Protein AF-A0A316IEY6-F1 (afdb_monomer)

Radius of gyration: 38.29 Å; Cα contacts (8 Å, |Δi|>4): 29; chains: 1; bounding box: 67×28×134 Å

Sequence (146 aa):
MTTREHIASIPLTADDPTAEASIGGLVRDATAHMSTLVRAEVELAKGEIAAEIKKGVKGSVFFIVALTVLCFSLFFLFMALGFGFSALFGWGYWAGFLLVFAVMLATAVLFALLGYRKVRRLRPPEKSIAAAKDTVAALTHRGGDN

Foldseek 3Di:
DDDDDDPPPDPCPPPPCVVPQDPVNVVVVVVVVVVVVVVVVVVVVVVVVVVVVVVVVVVCVVVVVVVVCVVVVVVVVLVCQLVVQCVVVVHDSVVSSVVSVVVVVVVVVVVVVVVVVVVVPDDPPPVVVVVVVVVVVVVVVVVVPD

Secondary structure (DSSP, 8-state):
----------------TTS---HHHHHHHHHHHHHHHHHHHHHHHHHHHHHHHHHHHHHHHHHHHHHHHHHHHHHHHHHHHHHHHHHHHT--HHHHHHHHHHHHHHHHHHHHHHHHHHHHH----HHHHHHHHHHHHHHHHHHS--

InterPro domains:
  IPR009937 Putative Actinobacterial Holin-X, holin superfamily III [PF07332] (24-139)

Solvent-accessible surface area (backbone atoms only — not comparable to full-atom values): 8401 Å² total; per-residue (Å²): 137,89,82,82,84,81,77,79,77,73,82,73,70,74,79,57,84,75,75,50,71,46,73,70,51,50,52,51,51,52,51,52,50,52,54,50,50,54,50,50,52,51,52,48,52,52,50,50,52,51,51,50,51,54,50,50,55,62,59,42,50,60,52,54,52,50,52,50,53,48,59,61,44,48,58,55,50,53,51,51,48,11,53,46,44,8,65,73,71,72,43,59,61,70,57,15,41,49,52,52,50,52,53,49,50,55,49,50,51,51,52,51,51,53,50,50,55,53,56,71,66,59,70,76,64,59,68,63,53,48,54,52,49,52,52,50,50,56,55,54,58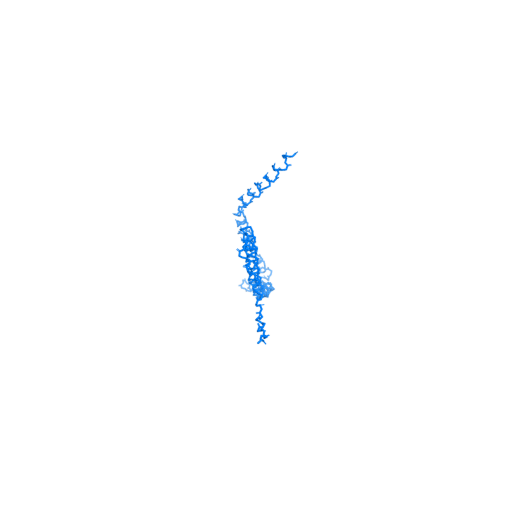,67,69,73,77,122

Organism: NCBI:txid531938

Mean predicted aligned error: 14.21 Å

Structure (mmCIF, N/CA/C/O backbone):
data_AF-A0A316IEY6-F1
#
_entry.id   AF-A0A316IEY6-F1
#
loop_
_atom_site.group_PDB
_atom_site.id
_atom_site.type_symbol
_atom_site.label_atom_id
_atom_site.label_alt_id
_atom_site.label_comp_id
_atom_site.label_asym_id
_atom_site.label_entity_id
_atom_site.label_seq_id
_atom_site.pdbx_PDB_ins_code
_atom_site.Cartn_x
_atom_site.Cartn_y
_atom_site.Cartn_z
_atom_site.occupancy
_atom_site.B_iso_or_equiv
_atom_site.auth_seq_id
_atom_site.auth_comp_id
_atom_site.auth_asym_id
_atom_site.auth_atom_id
_atom_site.pdbx_PDB_model_num
ATOM 1 N N . MET A 1 1 ? -21.234 -13.870 103.539 1.00 45.50 1 MET A N 1
ATOM 2 C CA . MET A 1 1 ? -21.719 -12.573 103.018 1.00 45.50 1 MET A CA 1
ATOM 3 C C . MET A 1 1 ? -20.746 -12.150 101.913 1.00 45.50 1 MET A C 1
ATOM 5 O O . MET A 1 1 ? -19.676 -11.660 102.219 1.00 45.50 1 MET A O 1
ATOM 9 N N . THR A 1 2 ? -20.835 -12.795 100.745 1.00 57.12 2 THR A N 1
ATOM 10 C CA . THR A 1 2 ? -21.349 -12.247 99.465 1.00 57.12 2 THR A CA 1
ATOM 11 C C . THR A 1 2 ? -20.516 -11.106 98.875 1.00 57.12 2 THR A C 1
ATOM 13 O O . THR A 1 2 ? -20.791 -9.950 99.172 1.00 57.12 2 THR A O 1
ATOM 16 N N . THR A 1 3 ? -19.633 -11.431 97.926 1.00 53.66 3 THR A N 1
ATOM 17 C CA . THR A 1 3 ? -19.313 -10.528 96.809 1.00 53.66 3 THR A CA 1
ATOM 18 C C . THR A 1 3 ? -19.426 -11.332 95.518 1.00 53.66 3 THR A C 1
ATOM 20 O O . THR A 1 3 ? -18.853 -12.410 95.398 1.00 53.66 3 THR A O 1
ATOM 23 N N . ARG A 1 4 ? -20.286 -10.843 94.623 1.00 58.09 4 ARG A N 1
ATOM 24 C CA . ARG A 1 4 ? -20.720 -11.473 93.374 1.00 58.09 4 ARG A CA 1
ATOM 25 C C . ARG A 1 4 ? -19.630 -11.380 92.303 1.00 58.09 4 ARG A C 1
ATOM 27 O O . ARG A 1 4 ? -19.069 -10.309 92.101 1.00 58.09 4 ARG A O 1
ATOM 34 N N . GLU A 1 5 ? -19.421 -12.477 91.584 1.00 59.75 5 GLU A N 1
ATOM 35 C CA . GLU A 1 5 ? -18.748 -12.523 90.282 1.00 59.75 5 GLU A CA 1
ATOM 36 C C . GLU A 1 5 ? -19.531 -11.662 89.273 1.00 59.75 5 GLU A C 1
ATOM 38 O O . GLU A 1 5 ? -20.724 -11.879 89.043 1.00 59.75 5 GLU A O 1
ATOM 43 N N . HIS A 1 6 ? -18.876 -10.657 88.695 1.00 59.22 6 HIS A N 1
ATOM 44 C CA . HIS A 1 6 ? -19.422 -9.819 87.630 1.00 59.22 6 HIS A CA 1
ATOM 45 C C . HIS A 1 6 ? -19.131 -10.497 86.287 1.00 59.22 6 HIS A C 1
ATOM 47 O O . HIS A 1 6 ? -18.072 -10.295 85.692 1.00 59.22 6 HIS A O 1
ATOM 53 N N . ILE A 1 7 ? -20.058 -11.338 85.824 1.00 58.44 7 ILE A N 1
ATOM 54 C CA . ILE A 1 7 ? -19.958 -11.982 84.512 1.00 58.44 7 ILE A CA 1
ATOM 55 C C . ILE A 1 7 ? -20.118 -10.890 83.454 1.00 58.44 7 ILE A C 1
ATOM 57 O O . ILE A 1 7 ? -21.171 -10.262 83.351 1.00 58.44 7 ILE A O 1
ATOM 61 N N . ALA A 1 8 ? -19.047 -10.645 82.700 1.00 60.25 8 ALA A N 1
ATOM 62 C CA . ALA A 1 8 ? -19.046 -9.757 81.552 1.00 60.25 8 ALA A CA 1
ATOM 63 C C . ALA A 1 8 ? -20.168 -10.177 80.592 1.00 60.25 8 ALA A C 1
ATOM 65 O O . ALA A 1 8 ? -20.118 -11.250 79.989 1.00 60.25 8 ALA A O 1
ATOM 66 N N . SER A 1 9 ? -21.197 -9.340 80.474 1.00 62.91 9 SER A N 1
ATOM 67 C CA . SER A 1 9 ? -22.230 -9.496 79.462 1.00 62.91 9 SER A CA 1
ATOM 68 C C . SER A 1 9 ? -21.570 -9.321 78.100 1.00 62.91 9 SER A C 1
ATOM 70 O O . SER A 1 9 ? -21.258 -8.201 77.694 1.00 62.91 9 SER A O 1
ATOM 72 N N . ILE A 1 10 ? -21.334 -10.440 77.418 1.00 66.06 10 ILE A N 1
ATOM 73 C CA . ILE A 1 10 ? -21.109 -10.471 75.975 1.00 66.06 10 ILE A CA 1
ATOM 74 C C . ILE A 1 10 ? -22.213 -9.606 75.356 1.00 66.06 10 ILE A C 1
ATOM 76 O O . ILE A 1 10 ? -23.390 -9.893 75.603 1.00 66.06 10 ILE A O 1
ATOM 80 N N . PRO A 1 11 ? -21.886 -8.541 74.601 1.00 59.31 11 PRO A N 1
ATOM 81 C CA . PRO A 1 11 ? -22.890 -7.853 73.822 1.00 59.31 11 PRO A CA 1
ATOM 82 C C . PRO A 1 11 ? -23.330 -8.836 72.741 1.00 59.31 11 PRO A C 1
ATOM 84 O O . PRO A 1 11 ? -22.700 -8.971 71.696 1.00 59.31 11 PRO A O 1
ATOM 87 N N . LEU A 1 12 ? -24.409 -9.564 73.011 1.00 56.75 12 LEU A N 1
ATOM 88 C CA . LEU A 1 12 ? -25.253 -10.097 71.961 1.00 56.75 12 LEU A CA 1
ATOM 89 C C . LEU A 1 12 ? -25.922 -8.870 71.346 1.00 56.75 12 LEU A C 1
ATOM 91 O O . LEU A 1 12 ? -27.043 -8.512 71.702 1.00 56.75 12 LEU A O 1
ATOM 95 N N . THR A 1 13 ? -25.196 -8.178 70.464 1.00 63.00 13 THR A N 1
ATOM 96 C CA . THR A 1 13 ? -25.856 -7.474 69.371 1.00 63.00 13 THR A CA 1
ATOM 97 C C . THR A 1 13 ? -26.753 -8.533 68.764 1.00 63.00 13 THR A C 1
ATOM 99 O O . THR A 1 13 ? -26.250 -9.521 68.230 1.00 63.00 13 THR A O 1
ATOM 102 N N . ALA A 1 14 ? -28.059 -8.406 68.992 1.00 57.28 14 ALA A N 1
ATOM 103 C CA . ALA A 1 14 ? -29.032 -9.190 68.274 1.00 57.28 14 ALA A CA 1
ATOM 104 C C . ALA A 1 14 ? -28.695 -8.975 66.801 1.00 57.28 14 ALA A C 1
ATOM 106 O O . ALA A 1 14 ? -28.817 -7.862 66.290 1.00 57.28 14 ALA A O 1
ATOM 107 N N . ASP A 1 15 ? -28.148 -10.014 66.181 1.00 59.38 15 ASP A N 1
ATOM 108 C CA . ASP A 1 15 ? -28.119 -10.146 64.742 1.00 59.38 15 ASP A CA 1
ATOM 109 C C . ASP A 1 15 ? -29.597 -10.209 64.381 1.00 59.38 15 ASP A C 1
ATOM 111 O O . ASP A 1 15 ? -30.240 -11.235 64.582 1.00 59.38 15 ASP A O 1
ATOM 115 N N . ASP A 1 16 ? -30.177 -9.041 64.107 1.00 56.28 16 ASP A N 1
ATOM 116 C CA . ASP A 1 16 ? -31.586 -8.883 63.802 1.00 56.28 16 ASP A CA 1
ATOM 117 C C . ASP A 1 16 ? -31.825 -9.653 62.503 1.00 56.28 16 ASP A C 1
ATOM 119 O O . ASP A 1 16 ? -31.447 -9.170 61.430 1.00 56.28 16 ASP A O 1
ATOM 123 N N . PRO A 1 17 ? -32.455 -10.839 62.557 1.00 55.16 17 PRO A N 1
ATOM 124 C CA . PRO A 1 17 ? -32.713 -11.626 61.370 1.00 55.16 17 PRO A CA 1
ATOM 125 C C . PRO A 1 17 ? -33.935 -11.062 60.636 1.00 55.16 17 PRO A C 1
ATOM 127 O O . PRO A 1 17 ? -34.589 -11.802 59.927 1.00 55.16 17 PRO A O 1
ATOM 130 N N . THR A 1 18 ? -34.316 -9.798 60.872 1.00 52.28 18 THR A N 1
ATOM 131 C CA . THR A 1 18 ? -35.323 -9.023 60.130 1.00 52.28 18 THR A CA 1
ATOM 132 C C . THR A 1 18 ? -34.787 -7.695 59.594 1.00 52.28 18 THR A C 1
ATOM 134 O O . THR A 1 18 ? -35.453 -7.054 58.782 1.00 52.28 18 THR A O 1
ATOM 137 N N . ALA A 1 19 ? -33.506 -7.392 59.848 1.00 53.91 19 ALA A N 1
ATOM 138 C CA . ALA A 1 19 ? -32.673 -6.689 58.872 1.00 53.91 19 ALA A CA 1
ATOM 139 C C . ALA A 1 19 ? -32.307 -7.613 57.684 1.00 53.91 19 ALA A C 1
ATOM 141 O O . ALA A 1 19 ? -31.322 -7.373 56.983 1.00 53.91 19 ALA A O 1
ATOM 142 N N . GLU A 1 20 ? -33.105 -8.672 57.457 1.00 52.06 20 GLU A N 1
ATOM 143 C CA . GLU A 1 20 ? -33.137 -9.451 56.229 1.00 52.06 20 GLU A CA 1
ATOM 144 C C . GLU A 1 20 ? -33.146 -8.490 55.060 1.00 52.06 20 GLU A C 1
ATOM 146 O O . GLU A 1 20 ? -33.989 -7.592 54.959 1.00 52.06 20 GLU A O 1
ATOM 151 N N . ALA A 1 21 ? -32.190 -8.691 54.165 1.00 59.66 21 ALA A N 1
ATOM 152 C CA . ALA A 1 21 ? -32.177 -8.043 52.881 1.00 59.66 21 ALA A CA 1
ATOM 153 C C . ALA A 1 21 ? -33.586 -8.137 52.277 1.00 59.66 21 ALA A C 1
ATOM 155 O O . ALA A 1 21 ? -34.049 -9.215 51.903 1.00 59.66 21 ALA A O 1
ATOM 156 N N . SER A 1 22 ? -34.295 -7.003 52.227 1.00 75.44 22 SER A N 1
ATOM 157 C CA . SER A 1 22 ? -35.614 -6.974 51.605 1.00 75.44 22 SER A CA 1
ATOM 158 C C . SER A 1 22 ? -35.463 -7.520 50.186 1.00 75.44 22 SER A C 1
ATOM 160 O O . SER A 1 22 ? -34.416 -7.336 49.559 1.00 75.44 22 SER A O 1
ATOM 162 N N . ILE A 1 23 ? -36.486 -8.177 49.640 1.00 76.75 23 ILE A N 1
ATOM 163 C CA . ILE A 1 23 ? -36.412 -8.703 48.266 1.00 76.75 23 ILE A CA 1
ATOM 164 C C . ILE A 1 23 ? -35.998 -7.595 47.274 1.00 76.75 23 ILE A C 1
ATOM 166 O O . ILE A 1 23 ? -35.258 -7.850 46.327 1.00 76.75 23 ILE A O 1
ATOM 170 N N . GLY A 1 24 ? -36.370 -6.337 47.546 1.00 77.19 24 GLY A N 1
ATOM 171 C CA . GLY A 1 24 ? -35.891 -5.173 46.797 1.00 77.19 24 GLY A CA 1
ATOM 172 C C . GLY A 1 24 ? -34.394 -4.871 46.971 1.00 77.19 24 GLY A C 1
ATOM 173 O O . GLY A 1 24 ? -33.738 -4.499 46.001 1.00 77.19 24 GLY A O 1
ATOM 174 N N . GLY A 1 25 ? -33.834 -5.060 48.168 1.00 81.88 25 GLY A N 1
ATOM 175 C CA . GLY A 1 25 ? -32.395 -4.967 48.438 1.00 81.88 25 GLY A CA 1
ATOM 176 C C . GLY A 1 25 ? -31.585 -6.065 47.742 1.00 81.88 25 GLY A C 1
ATOM 177 O O . GLY A 1 25 ? -30.600 -5.758 47.076 1.00 81.88 25 GLY A O 1
ATOM 178 N N . LEU A 1 26 ? -32.054 -7.318 47.789 1.00 82.62 26 LEU A N 1
ATOM 179 C CA . LEU A 1 26 ? -31.414 -8.456 47.108 1.00 82.62 26 LEU A CA 1
ATOM 180 C C . LEU A 1 26 ? -31.397 -8.285 45.585 1.00 82.62 26 LEU A C 1
ATOM 182 O O . LEU A 1 26 ? -30.375 -8.521 44.944 1.00 82.62 26 LEU A O 1
ATOM 186 N N . VAL A 1 27 ? -32.511 -7.838 44.995 1.00 84.56 27 VAL A N 1
ATOM 187 C CA . VAL A 1 27 ? -32.588 -7.558 43.551 1.00 84.56 27 VAL A CA 1
ATOM 188 C C . VAL A 1 27 ? -31.676 -6.391 43.171 1.00 84.56 27 VAL A C 1
ATOM 190 O O . VAL A 1 27 ? -31.012 -6.451 42.132 1.00 84.56 27 VAL A O 1
ATOM 193 N N . ARG A 1 28 ? -31.597 -5.345 44.006 1.00 83.94 28 ARG A N 1
ATOM 194 C CA . ARG A 1 28 ? -30.695 -4.207 43.777 1.00 83.94 28 ARG A CA 1
ATOM 195 C C . ARG A 1 28 ? -29.232 -4.643 43.776 1.00 83.94 28 ARG A C 1
ATOM 197 O O . ARG A 1 28 ? -28.509 -4.291 42.845 1.00 83.94 28 ARG A O 1
ATOM 204 N N . ASP A 1 29 ? -28.821 -5.431 44.761 1.00 85.50 29 ASP A N 1
ATOM 205 C CA . ASP A 1 29 ? -27.440 -5.902 44.882 1.00 85.50 29 ASP A CA 1
ATOM 206 C C . ASP A 1 29 ? -27.093 -6.913 43.781 1.00 85.50 29 ASP A C 1
ATOM 208 O O . ASP A 1 29 ? -26.062 -6.774 43.124 1.00 85.50 29 ASP A O 1
ATOM 212 N N . ALA A 1 30 ? -27.989 -7.854 43.462 1.00 85.94 30 ALA A N 1
ATOM 213 C CA . ALA A 1 30 ? -27.807 -8.774 42.336 1.00 85.94 30 ALA A CA 1
ATOM 214 C C . ALA A 1 30 ? -27.661 -8.030 40.995 1.00 85.94 30 ALA A C 1
ATOM 216 O O . ALA A 1 30 ? -26.794 -8.364 40.183 1.00 85.94 30 ALA A O 1
ATOM 217 N N . THR A 1 31 ? -28.453 -6.974 40.775 1.00 86.81 31 THR A N 1
ATOM 218 C CA . THR A 1 31 ? -28.353 -6.126 39.573 1.00 86.81 31 THR A CA 1
ATOM 219 C C . THR A 1 31 ? -27.044 -5.331 39.554 1.00 86.81 31 THR A C 1
ATOM 221 O O . THR A 1 31 ? -26.413 -5.199 38.502 1.00 86.81 31 THR A O 1
ATOM 224 N N . ALA A 1 32 ? -26.586 -4.839 40.708 1.00 87.81 32 ALA A N 1
ATOM 225 C CA . ALA A 1 32 ? -25.303 -4.150 40.832 1.00 87.81 32 ALA A CA 1
ATOM 226 C C . ALA A 1 32 ? -24.109 -5.085 40.545 1.00 87.81 32 ALA A C 1
ATOM 228 O O . ALA A 1 32 ? -23.179 -4.703 39.827 1.00 87.81 32 ALA A O 1
ATOM 229 N N . HIS A 1 33 ? -24.153 -6.332 41.022 1.00 88.56 33 HIS A N 1
ATOM 230 C CA . HIS A 1 33 ? -23.139 -7.346 40.719 1.00 88.56 33 HIS A CA 1
ATOM 231 C C . HIS A 1 33 ? -23.142 -7.748 39.243 1.00 88.56 33 HIS A C 1
ATOM 233 O O . HIS A 1 33 ? -22.075 -7.812 38.633 1.00 88.56 33 HIS A O 1
ATOM 239 N N . MET A 1 34 ? -24.322 -7.929 38.639 1.00 89.56 34 MET A N 1
ATOM 240 C CA . MET A 1 34 ? -24.444 -8.191 37.201 1.00 89.56 34 MET A CA 1
ATOM 241 C C . MET A 1 34 ? -23.830 -7.049 36.376 1.00 89.56 34 MET A C 1
ATOM 243 O O . MET A 1 34 ? -23.047 -7.298 35.463 1.00 89.56 34 MET A O 1
ATOM 247 N N . SER A 1 35 ? -24.119 -5.792 36.732 1.00 91.25 35 SER A N 1
ATOM 248 C CA . SER A 1 35 ? -23.533 -4.614 36.076 1.00 91.25 35 SER A CA 1
ATOM 249 C C . SER A 1 35 ? -22.002 -4.596 36.184 1.00 91.25 35 SER A C 1
ATOM 251 O O . SER A 1 35 ? -21.304 -4.287 35.216 1.00 91.25 35 SER A O 1
ATOM 253 N N . THR A 1 36 ? -21.470 -5.002 37.339 1.00 92.00 36 THR A N 1
ATOM 254 C CA . THR A 1 36 ? -20.024 -5.085 37.588 1.00 92.00 36 THR A CA 1
ATOM 255 C C . THR A 1 36 ? -19.363 -6.178 36.744 1.00 92.00 36 THR A C 1
ATOM 257 O O . THR A 1 36 ? -18.325 -5.926 36.136 1.00 92.00 36 THR A O 1
ATOM 260 N N . LEU A 1 37 ? -19.979 -7.360 36.638 1.00 93.06 37 LEU A N 1
ATOM 261 C CA . LEU A 1 37 ? -19.492 -8.453 35.788 1.00 93.06 37 LEU A CA 1
ATOM 262 C C . LEU A 1 37 ? -19.490 -8.069 34.309 1.00 93.06 37 LEU A C 1
ATOM 264 O O . LEU A 1 37 ? -18.470 -8.226 33.645 1.00 93.06 37 LEU A O 1
ATOM 268 N N . VAL A 1 38 ? -20.589 -7.493 33.813 1.00 94.50 38 VAL A N 1
ATOM 269 C CA . VAL A 1 38 ? -20.680 -7.032 32.418 1.00 94.50 38 VAL A CA 1
ATOM 270 C C . VAL A 1 38 ? -19.610 -5.981 32.130 1.00 94.50 38 VAL A C 1
ATOM 272 O O . VAL A 1 38 ? -18.960 -6.021 31.086 1.00 94.50 38 VAL A O 1
ATOM 275 N N . ARG A 1 39 ? -19.384 -5.041 33.056 1.00 95.12 39 ARG A N 1
ATOM 276 C CA . ARG A 1 39 ? -18.328 -4.035 32.904 1.00 95.12 39 ARG A CA 1
ATOM 277 C C . ARG A 1 39 ? -16.940 -4.675 32.862 1.00 95.12 39 ARG A C 1
ATOM 279 O O . ARG A 1 39 ? -16.150 -4.295 32.001 1.00 95.12 39 ARG A O 1
ATOM 286 N N . ALA A 1 40 ? -16.677 -5.649 33.731 1.00 93.50 40 ALA A N 1
ATOM 287 C CA . ALA A 1 40 ? -15.414 -6.379 33.774 1.00 93.50 40 ALA A CA 1
ATOM 288 C C . ALA A 1 40 ? -15.170 -7.191 32.491 1.00 93.50 40 ALA A C 1
ATOM 290 O O . ALA A 1 40 ? -14.070 -7.157 31.947 1.00 93.50 40 ALA A O 1
ATOM 291 N N . GLU A 1 41 ? -16.193 -7.859 31.959 1.00 93.75 41 GLU A N 1
ATOM 292 C CA . GLU A 1 41 ? -16.098 -8.630 30.715 1.00 93.75 41 GLU A CA 1
ATOM 293 C C . GLU A 1 41 ? -15.867 -7.717 29.502 1.00 93.75 41 GLU A C 1
ATOM 295 O O . GLU A 1 41 ? -15.032 -8.007 28.646 1.00 93.75 41 GLU A O 1
ATOM 300 N N . VAL A 1 42 ? -16.512 -6.544 29.472 1.00 94.75 42 VAL A N 1
ATOM 301 C CA . VAL A 1 42 ? -16.248 -5.508 28.462 1.00 94.75 42 VAL A CA 1
ATOM 302 C C . VAL A 1 42 ? -14.829 -4.948 28.581 1.00 94.75 42 VAL A C 1
ATOM 304 O O . VAL A 1 42 ? -14.184 -4.708 27.561 1.00 94.75 42 VAL A O 1
ATOM 307 N N . GLU A 1 43 ? -14.333 -4.697 29.792 1.00 96.06 43 GLU A N 1
ATOM 308 C CA . GLU A 1 43 ? -12.965 -4.211 30.009 1.00 96.06 43 GLU A CA 1
ATOM 309 C C . GLU A 1 43 ? -11.920 -5.251 29.600 1.00 96.06 43 GLU A C 1
ATOM 311 O O . GLU A 1 43 ? -10.945 -4.901 28.930 1.00 96.06 43 GLU A O 1
ATOM 316 N N . LEU A 1 44 ? -12.169 -6.525 29.904 1.00 94.31 44 LEU A N 1
ATOM 317 C CA . LEU A 1 44 ? -11.331 -7.638 29.474 1.00 94.31 44 LEU A CA 1
ATOM 318 C C . LEU A 1 44 ? -11.313 -7.758 27.945 1.00 94.31 44 LEU A C 1
ATOM 320 O O . LEU A 1 44 ? -10.238 -7.720 27.347 1.00 94.31 44 LEU A O 1
ATOM 324 N N . ALA A 1 45 ? -12.488 -7.813 27.307 1.00 94.12 45 ALA A N 1
ATOM 325 C CA . ALA A 1 45 ? -12.613 -7.922 25.854 1.00 94.12 45 ALA A CA 1
ATOM 326 C C . ALA A 1 45 ? -11.963 -6.729 25.139 1.00 94.12 45 ALA A C 1
ATOM 328 O O . ALA A 1 45 ? -11.268 -6.893 24.136 1.00 94.12 45 ALA A O 1
ATOM 329 N N . LYS A 1 46 ? -12.117 -5.512 25.679 1.00 95.06 46 LYS A N 1
ATOM 330 C CA . LYS A 1 46 ? -11.404 -4.327 25.177 1.00 95.06 46 LYS A CA 1
ATOM 331 C C . LYS A 1 46 ? -9.891 -4.480 25.301 1.00 95.06 46 LYS A C 1
ATOM 333 O O . LYS A 1 46 ? -9.181 -4.103 24.371 1.00 95.06 46 LYS A O 1
ATOM 338 N N . GLY A 1 47 ? -9.398 -5.007 26.420 1.00 95.31 47 GLY A N 1
ATOM 339 C CA . GLY A 1 47 ? -7.975 -5.264 26.638 1.00 95.31 47 GLY A CA 1
ATOM 340 C C . GLY A 1 47 ? -7.407 -6.297 25.664 1.00 95.31 47 GLY A C 1
ATOM 341 O O . GLY A 1 47 ? -6.343 -6.070 25.087 1.00 95.31 47 GLY A O 1
ATOM 342 N N . GLU A 1 48 ? -8.135 -7.387 25.432 1.00 94.31 48 GLU A N 1
ATOM 343 C CA . GLU A 1 48 ? -7.754 -8.445 24.494 1.00 94.31 48 GLU A CA 1
ATOM 344 C C . GLU A 1 48 ? -7.718 -7.928 23.054 1.00 94.31 48 GLU A C 1
ATOM 346 O O . GLU A 1 48 ? -6.672 -7.999 22.407 1.00 94.31 48 GLU A O 1
ATOM 351 N N . ILE A 1 49 ? -8.792 -7.275 22.597 1.00 96.06 49 ILE A N 1
ATOM 352 C CA . ILE A 1 49 ? -8.849 -6.655 21.266 1.00 96.06 49 ILE A CA 1
ATOM 353 C C . ILE A 1 49 ? -7.732 -5.613 21.109 1.00 96.06 49 ILE A C 1
ATOM 355 O O . ILE A 1 49 ? -7.044 -5.581 20.089 1.00 96.06 49 ILE A O 1
ATOM 359 N N . ALA A 1 50 ? -7.491 -4.768 22.117 1.00 94.69 50 ALA A N 1
ATOM 360 C CA . ALA A 1 50 ? -6.409 -3.785 22.068 1.00 94.69 50 ALA A CA 1
ATOM 361 C C . ALA A 1 50 ? -5.023 -4.451 21.993 1.00 94.69 50 ALA A C 1
ATOM 363 O O . ALA A 1 50 ? -4.141 -3.973 21.270 1.00 94.69 50 ALA A O 1
ATOM 364 N N . ALA A 1 51 ? -4.818 -5.559 22.708 1.00 92.88 51 ALA A N 1
ATOM 365 C CA . ALA A 1 51 ? -3.583 -6.331 22.653 1.00 92.88 51 ALA A CA 1
ATOM 366 C C . ALA A 1 51 ? -3.386 -6.988 21.279 1.00 92.88 51 ALA A C 1
ATOM 368 O O . ALA A 1 51 ? -2.274 -6.951 20.745 1.00 92.88 51 ALA A O 1
ATOM 369 N N . GLU A 1 52 ? -4.444 -7.537 20.682 1.00 93.69 52 GLU A N 1
ATOM 370 C CA . GLU A 1 52 ? -4.429 -8.091 19.325 1.00 93.69 52 GLU A CA 1
ATOM 371 C C . GLU A 1 52 ? -4.126 -7.025 18.275 1.00 93.69 52 GLU A C 1
ATOM 3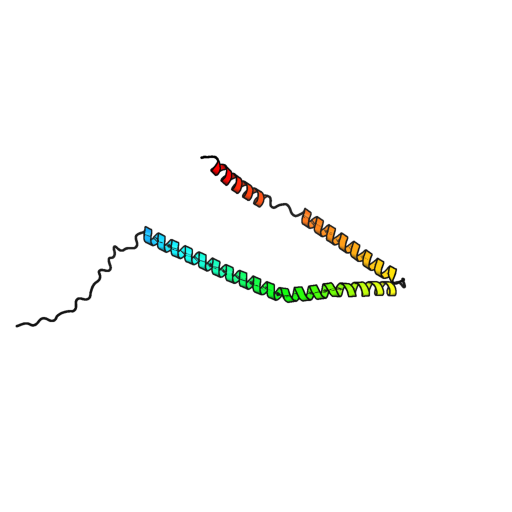73 O O . GLU A 1 52 ? -3.210 -7.206 17.469 1.00 93.69 52 GLU A O 1
ATOM 378 N N . ILE A 1 53 ? -4.798 -5.871 18.334 1.00 95.38 53 ILE A N 1
ATOM 379 C CA . ILE A 1 53 ? -4.526 -4.732 17.448 1.00 95.38 53 ILE A CA 1
ATOM 380 C C . ILE A 1 53 ? -3.062 -4.310 17.577 1.00 95.38 53 ILE A C 1
ATOM 382 O O . ILE A 1 53 ? -2.373 -4.144 16.572 1.00 95.38 53 ILE A O 1
ATOM 386 N N . LYS A 1 54 ? -2.536 -4.189 18.802 1.00 94.06 54 LYS A N 1
ATOM 387 C CA . LYS A 1 54 ? -1.136 -3.802 19.031 1.00 94.06 54 LYS A CA 1
ATOM 388 C C . LYS A 1 54 ? -0.151 -4.819 18.451 1.00 94.06 54 LYS A C 1
ATOM 390 O O . LYS A 1 54 ? 0.880 -4.416 17.909 1.00 94.06 54 LYS A O 1
ATOM 395 N N . LYS A 1 55 ? -0.447 -6.120 18.547 1.00 93.25 55 LYS A N 1
ATOM 396 C CA . LYS A 1 55 ? 0.346 -7.180 17.900 1.00 93.25 55 LYS A CA 1
ATOM 397 C C . LYS A 1 55 ? 0.271 -7.062 16.376 1.00 93.25 55 LYS A C 1
ATOM 399 O O . LYS A 1 55 ? 1.316 -7.082 15.730 1.00 93.25 55 LYS A O 1
ATOM 404 N N . GLY A 1 56 ? -0.924 -6.854 15.820 1.00 93.62 56 GLY A N 1
ATOM 405 C CA . GLY A 1 56 ? -1.143 -6.651 14.386 1.00 93.62 56 GLY A CA 1
ATOM 406 C C . GLY A 1 56 ? -0.384 -5.441 13.838 1.00 93.62 56 GLY A C 1
ATOM 407 O O . GLY A 1 56 ? 0.335 -5.561 12.849 1.00 93.62 56 GLY A O 1
ATOM 408 N N . VAL A 1 57 ? -0.443 -4.299 14.530 1.00 95.12 57 VAL A N 1
ATOM 409 C CA . VAL A 1 57 ? 0.298 -3.080 14.164 1.00 95.12 57 VAL A CA 1
ATOM 410 C C . VAL A 1 57 ? 1.803 -3.329 14.183 1.00 95.12 57 VAL A C 1
ATOM 412 O O . VAL A 1 57 ? 2.486 -3.010 13.212 1.00 95.12 57 VAL A O 1
ATOM 415 N N . LYS A 1 58 ? 2.337 -3.952 15.240 1.00 93.50 58 LYS A N 1
ATOM 416 C CA . LYS A 1 58 ? 3.767 -4.293 15.298 1.00 93.50 58 LYS A CA 1
ATOM 417 C C . LYS A 1 58 ? 4.176 -5.242 14.168 1.00 93.50 58 LYS A C 1
ATOM 419 O O . LYS A 1 58 ? 5.208 -5.019 13.545 1.00 93.50 58 LYS A O 1
ATOM 424 N N . GLY A 1 59 ? 3.359 -6.253 13.871 1.00 92.19 59 GLY A N 1
ATOM 425 C CA . GLY A 1 59 ? 3.588 -7.171 12.751 1.00 92.19 59 GLY A CA 1
ATOM 426 C C . GLY A 1 59 ? 3.541 -6.474 11.388 1.00 92.19 59 GLY A C 1
ATOM 427 O O . GLY A 1 59 ? 4.317 -6.808 10.495 1.00 92.19 59 GLY A O 1
ATOM 428 N N . SER A 1 60 ? 2.695 -5.451 11.241 1.00 96.19 60 SER A N 1
ATOM 429 C CA . SER A 1 60 ? 2.556 -4.691 9.994 1.00 96.19 60 SER A CA 1
ATOM 430 C C . SER A 1 60 ? 3.786 -3.851 9.640 1.00 96.19 60 SER A C 1
ATOM 432 O O . SER A 1 60 ? 3.972 -3.540 8.468 1.00 96.19 60 SER A O 1
ATOM 434 N N . VAL A 1 61 ? 4.665 -3.534 10.602 1.00 96.44 61 VAL A N 1
ATOM 435 C CA . VAL A 1 61 ? 5.879 -2.733 10.353 1.00 96.44 61 VAL A CA 1
ATOM 436 C C . VAL A 1 61 ? 6.755 -3.379 9.281 1.00 96.44 61 VAL A C 1
ATOM 438 O O . VAL A 1 61 ? 7.187 -2.700 8.352 1.00 96.44 61 VAL A O 1
ATOM 441 N N . PHE A 1 62 ? 6.964 -4.696 9.351 1.00 95.00 62 PHE A N 1
ATOM 442 C CA . PHE A 1 62 ? 7.750 -5.409 8.342 1.00 95.00 62 PHE A CA 1
ATOM 443 C C . PHE A 1 62 ? 7.088 -5.374 6.967 1.00 95.00 62 PHE A C 1
ATOM 445 O O . PHE A 1 62 ? 7.780 -5.199 5.970 1.00 95.00 62 PHE A O 1
ATOM 452 N N . PHE A 1 63 ? 5.758 -5.473 6.905 1.00 96.50 63 PHE A N 1
ATOM 453 C CA . PHE A 1 63 ? 5.024 -5.326 5.649 1.00 96.50 63 PHE A CA 1
ATOM 454 C C . PHE A 1 63 ? 5.130 -3.911 5.088 1.00 96.50 63 PHE A C 1
ATOM 456 O O . PHE A 1 63 ? 5.337 -3.764 3.891 1.00 96.50 63 PHE A O 1
ATOM 463 N N . ILE A 1 64 ? 5.047 -2.875 5.923 1.00 97.19 64 ILE A N 1
ATOM 464 C CA . ILE A 1 64 ? 5.223 -1.484 5.489 1.00 97.19 64 ILE A CA 1
ATOM 465 C C . ILE A 1 64 ? 6.625 -1.293 4.905 1.00 97.19 64 ILE A C 1
ATOM 467 O O . ILE A 1 64 ? 6.758 -0.758 3.805 1.00 97.19 64 ILE A O 1
ATOM 471 N N . VAL A 1 65 ? 7.665 -1.779 5.591 1.00 97.81 65 VAL A N 1
ATOM 472 C CA . VAL A 1 65 ? 9.049 -1.719 5.095 1.00 97.81 65 VAL A CA 1
ATOM 473 C C . VAL A 1 65 ? 9.192 -2.507 3.792 1.00 97.81 65 VAL A C 1
ATOM 475 O O . VAL A 1 65 ? 9.696 -1.964 2.813 1.00 97.81 65 VAL A O 1
ATOM 478 N N . ALA A 1 66 ? 8.699 -3.745 3.737 1.00 97.75 66 ALA A N 1
ATOM 479 C CA . ALA A 1 66 ? 8.771 -4.587 2.546 1.00 97.75 66 ALA A CA 1
ATOM 480 C C . ALA A 1 66 ? 8.038 -3.966 1.348 1.00 97.75 66 ALA A C 1
ATOM 482 O O . ALA A 1 66 ? 8.598 -3.911 0.257 1.00 97.75 66 ALA A O 1
ATOM 483 N N . LEU A 1 67 ? 6.821 -3.445 1.542 1.00 97.69 67 LEU A N 1
ATOM 484 C CA . LEU A 1 67 ? 6.052 -2.765 0.497 1.00 97.69 67 LEU A CA 1
ATOM 485 C C . LEU A 1 67 ? 6.722 -1.465 0.053 1.00 97.69 67 LEU A C 1
ATOM 487 O O . LEU A 1 67 ? 6.701 -1.154 -1.133 1.00 97.69 67 LEU A O 1
ATOM 491 N N . THR A 1 68 ? 7.353 -0.731 0.971 1.00 98.19 68 THR A N 1
ATOM 492 C CA . THR A 1 68 ? 8.123 0.475 0.638 1.00 98.19 68 THR A CA 1
ATOM 493 C C . THR A 1 68 ? 9.325 0.117 -0.232 1.00 98.19 68 THR A C 1
ATOM 495 O O . THR A 1 68 ? 9.484 0.674 -1.316 1.00 98.19 68 THR A O 1
ATOM 498 N N . VAL A 1 69 ? 10.134 -0.859 0.194 1.00 98.12 69 VAL A N 1
ATOM 499 C CA . VAL A 1 69 ? 11.284 -1.350 -0.580 1.00 98.12 69 VAL A CA 1
ATOM 500 C C . VAL A 1 69 ? 10.832 -1.863 -1.944 1.00 98.12 69 VAL A C 1
ATOM 502 O O . VAL A 1 69 ? 11.433 -1.498 -2.951 1.00 98.12 69 VAL A O 1
ATOM 505 N N . LEU A 1 70 ? 9.755 -2.650 -2.002 1.00 97.81 70 LEU A N 1
ATOM 506 C CA . LEU A 1 70 ? 9.193 -3.150 -3.255 1.00 97.81 70 LEU A CA 1
ATOM 507 C C . LEU A 1 70 ? 8.746 -1.999 -4.165 1.00 97.81 70 LEU A C 1
ATOM 509 O O . LEU A 1 70 ? 9.089 -2.001 -5.343 1.00 97.81 70 LEU A O 1
ATOM 513 N N . CYS A 1 71 ? 8.049 -0.996 -3.624 1.00 97.31 71 CYS A N 1
ATOM 514 C CA . CYS A 1 71 ? 7.585 0.176 -4.368 1.00 97.31 71 CYS A CA 1
ATOM 515 C C . CYS A 1 71 ? 8.750 0.928 -5.030 1.00 97.31 71 CYS A C 1
ATOM 517 O O . CYS A 1 71 ? 8.715 1.176 -6.235 1.00 97.31 71 CYS A O 1
ATOM 519 N N . PHE A 1 72 ? 9.824 1.209 -4.285 1.00 97.06 72 PHE A N 1
ATOM 520 C CA . PHE A 1 72 ? 11.023 1.838 -4.853 1.00 97.06 72 PHE A CA 1
ATOM 521 C C . PHE A 1 72 ? 11.787 0.904 -5.805 1.00 97.06 72 PHE A C 1
ATOM 523 O O . PHE A 1 72 ? 12.323 1.357 -6.815 1.00 97.06 72 PHE A O 1
ATOM 530 N N . SER A 1 73 ? 11.806 -0.403 -5.538 1.00 97.56 73 SER A N 1
ATOM 531 C CA . SER A 1 73 ? 12.483 -1.391 -6.391 1.00 97.56 73 SER A CA 1
ATOM 532 C C . SER A 1 73 ? 11.797 -1.575 -7.745 1.00 97.56 73 SER A C 1
ATOM 534 O O . SER A 1 73 ? 12.476 -1.854 -8.732 1.00 97.56 73 SER A O 1
ATOM 536 N N . LEU A 1 74 ? 10.474 -1.382 -7.832 1.00 96.31 74 LEU A N 1
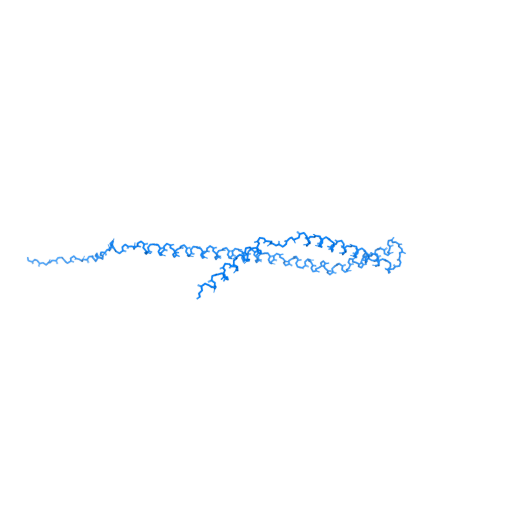ATOM 537 C CA . LEU A 1 74 ? 9.735 -1.456 -9.099 1.00 96.31 74 LEU A CA 1
ATOM 538 C C . LEU A 1 74 ? 10.272 -0.467 -10.140 1.00 96.31 74 LEU A C 1
ATOM 540 O O . LEU A 1 74 ? 10.318 -0.800 -11.321 1.00 96.31 74 LEU A O 1
ATOM 544 N N . PHE A 1 75 ? 10.747 0.708 -9.716 1.00 94.62 75 PHE A N 1
ATOM 545 C CA . PHE A 1 75 ? 11.398 1.660 -10.617 1.00 94.62 75 PHE A CA 1
ATOM 546 C C . PHE A 1 75 ? 12.627 1.044 -11.310 1.00 94.62 75 PHE A C 1
ATOM 548 O O . PHE A 1 75 ? 12.749 1.097 -12.536 1.00 94.62 75 PHE A O 1
ATOM 555 N N . PHE A 1 76 ? 13.499 0.385 -10.541 1.00 96.94 76 PHE A N 1
ATOM 556 C CA . PHE A 1 76 ? 14.669 -0.317 -11.078 1.00 96.94 76 PHE A CA 1
ATOM 557 C C . PHE A 1 76 ? 14.280 -1.532 -11.921 1.00 96.94 76 PHE A C 1
ATOM 559 O O . PHE A 1 76 ? 14.901 -1.776 -12.953 1.00 96.94 76 PHE A O 1
ATOM 566 N N . LEU A 1 77 ? 13.231 -2.263 -11.532 1.00 97.44 77 LEU A N 1
ATOM 567 C CA . LEU A 1 77 ? 12.705 -3.377 -12.319 1.00 97.44 77 LEU A CA 1
ATOM 568 C C . LEU A 1 77 ? 12.244 -2.910 -13.706 1.00 97.44 77 LEU A C 1
ATOM 570 O O . LEU A 1 77 ? 12.597 -3.532 -14.704 1.00 97.44 77 LEU A O 1
ATOM 574 N N . PHE A 1 78 ? 11.504 -1.803 -13.798 1.00 95.25 78 PHE A N 1
ATOM 575 C CA . PHE A 1 78 ? 11.055 -1.270 -15.087 1.00 95.25 78 PHE A CA 1
ATOM 576 C C . PHE A 1 78 ? 12.215 -0.755 -15.946 1.00 95.25 78 PHE A C 1
ATOM 578 O O . PHE A 1 78 ? 12.205 -0.972 -17.159 1.00 95.25 78 PHE A O 1
ATOM 585 N N . MET A 1 79 ? 13.244 -0.152 -15.339 1.00 95.94 79 MET A N 1
ATOM 586 C CA . MET A 1 79 ? 14.489 0.186 -16.043 1.00 95.94 79 MET A CA 1
ATOM 587 C C . MET A 1 79 ? 15.180 -1.062 -16.599 1.00 95.94 79 MET A C 1
ATOM 589 O O . MET A 1 79 ? 15.514 -1.103 -17.784 1.00 95.94 79 MET A O 1
ATOM 593 N N . ALA A 1 80 ? 15.342 -2.095 -15.770 1.00 97.06 80 ALA A N 1
ATOM 594 C CA . 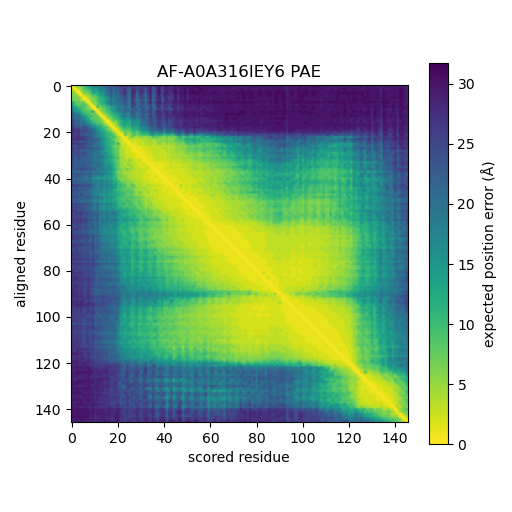ALA A 1 80 ? 15.956 -3.356 -16.169 1.00 97.06 80 ALA A CA 1
ATOM 595 C C . ALA A 1 80 ? 15.173 -4.047 -17.294 1.00 97.06 80 ALA A C 1
ATOM 597 O O . ALA A 1 80 ? 15.781 -4.528 -18.245 1.00 97.06 80 ALA A O 1
ATOM 598 N N . LEU A 1 81 ? 13.837 -4.047 -17.238 1.00 97.00 81 LEU A N 1
ATOM 599 C CA . LEU A 1 81 ? 12.991 -4.581 -18.307 1.00 97.00 81 LEU A CA 1
ATOM 600 C C . LEU A 1 81 ? 13.126 -3.776 -19.603 1.00 97.00 81 LEU A C 1
ATOM 602 O O . LEU A 1 81 ? 13.245 -4.372 -20.668 1.00 97.00 81 LEU A O 1
ATOM 606 N N . GLY A 1 82 ? 13.145 -2.443 -19.532 1.00 96.69 82 GLY A N 1
ATOM 607 C CA . GLY A 1 82 ? 13.288 -1.590 -20.715 1.00 96.69 82 GLY A CA 1
ATOM 608 C C . GLY A 1 82 ? 14.611 -1.835 -21.442 1.00 96.69 82 GLY A C 1
ATOM 609 O O . GLY A 1 82 ? 14.622 -2.096 -22.648 1.00 96.69 82 GLY A O 1
ATOM 610 N N . PHE A 1 83 ? 15.7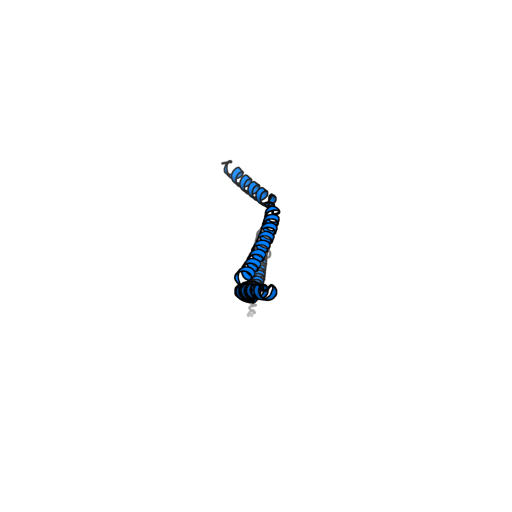20 -1.837 -20.696 1.00 96.81 83 PHE A N 1
ATOM 611 C CA . PHE A 1 83 ? 17.036 -2.183 -21.240 1.00 96.81 83 PHE A CA 1
ATOM 612 C C . PHE A 1 83 ? 17.110 -3.642 -21.699 1.00 96.81 83 PHE A C 1
ATOM 614 O O . PHE A 1 83 ? 17.642 -3.915 -22.772 1.00 96.81 83 PHE A O 1
ATOM 621 N N . GLY A 1 84 ? 16.536 -4.567 -20.930 1.00 96.25 84 GLY A N 1
ATOM 622 C CA . GLY A 1 84 ? 16.490 -5.989 -21.255 1.00 96.25 84 GLY A CA 1
ATOM 623 C C . GLY A 1 84 ? 15.766 -6.257 -22.569 1.00 96.25 84 GLY A C 1
ATOM 624 O O . GLY A 1 84 ? 16.317 -6.924 -23.435 1.00 96.25 84 GLY A O 1
ATOM 625 N N . PHE A 1 85 ? 14.578 -5.688 -22.779 1.00 96.00 85 PHE A N 1
ATOM 626 C CA . PHE A 1 85 ? 13.847 -5.842 -24.039 1.00 96.00 85 PHE A CA 1
ATOM 627 C C . PHE A 1 85 ? 14.556 -5.172 -25.212 1.00 96.00 85 PHE A C 1
ATOM 629 O O . PHE A 1 85 ? 14.609 -5.750 -26.295 1.00 96.00 85 PHE A O 1
ATOM 636 N N . SER A 1 86 ? 15.143 -3.992 -25.000 1.00 95.62 86 SER A N 1
ATOM 637 C CA . SER A 1 86 ? 15.972 -3.347 -26.023 1.00 95.62 86 SER A CA 1
ATOM 638 C C . SER A 1 86 ? 17.133 -4.254 -26.451 1.00 95.62 86 SER A C 1
ATOM 640 O O . SER A 1 86 ? 17.323 -4.459 -27.648 1.00 95.62 86 SER A O 1
ATOM 642 N N . ALA A 1 87 ? 17.837 -4.874 -25.499 1.00 95.81 87 ALA A N 1
ATOM 643 C CA . ALA A 1 87 ? 18.933 -5.799 -25.782 1.00 95.81 87 ALA A CA 1
ATOM 644 C C . ALA A 1 87 ? 18.459 -7.118 -26.420 1.00 95.81 87 ALA A C 1
ATOM 646 O O . ALA A 1 87 ? 19.076 -7.593 -27.369 1.00 95.81 87 ALA A O 1
ATOM 647 N N . LEU A 1 88 ? 17.356 -7.696 -25.934 1.00 95.62 88 LEU A N 1
ATOM 648 C CA . LEU A 1 88 ? 16.823 -8.977 -26.414 1.00 95.62 88 LEU A CA 1
ATOM 649 C C . LEU A 1 88 ? 16.316 -8.907 -27.857 1.00 95.62 88 LEU A C 1
ATOM 651 O O . LEU A 1 88 ? 16.523 -9.847 -28.619 1.00 95.62 88 LEU A O 1
ATOM 655 N N . PHE A 1 89 ? 15.656 -7.811 -28.237 1.00 94.19 89 PHE A N 1
ATOM 656 C CA . PHE A 1 89 ? 15.092 -7.641 -29.581 1.00 94.19 89 PHE A CA 1
ATOM 657 C C . PHE A 1 89 ? 15.995 -6.837 -30.527 1.00 94.19 89 PHE A C 1
ATOM 659 O O . PHE A 1 89 ? 15.633 -6.624 -31.683 1.00 94.19 89 PHE A O 1
ATOM 666 N N . GLY A 1 90 ? 17.156 -6.369 -30.052 1.00 92.50 90 GLY A N 1
ATOM 667 C CA . GLY A 1 90 ? 18.046 -5.492 -30.820 1.00 92.50 90 GLY A CA 1
ATOM 668 C C . GLY A 1 90 ? 17.408 -4.144 -31.172 1.00 92.50 90 GLY A C 1
ATOM 669 O O . GLY A 1 90 ? 17.782 -3.511 -32.159 1.00 92.50 90 GLY A O 1
ATOM 670 N N . TRP A 1 91 ? 16.407 -3.713 -30.404 1.00 93.25 91 TRP A N 1
ATOM 671 C CA . TRP A 1 91 ? 15.712 -2.453 -30.632 1.00 93.25 91 TRP A CA 1
ATOM 672 C C . TRP A 1 91 ? 16.457 -1.282 -30.001 1.00 93.25 91 TRP A C 1
ATOM 674 O O . TRP A 1 91 ? 17.172 -1.435 -29.012 1.00 93.25 91 TRP A O 1
ATOM 684 N N . GLY A 1 92 ? 16.207 -0.075 -30.513 1.00 92.25 92 GLY A N 1
ATOM 685 C CA . GLY A 1 92 ? 16.604 1.144 -29.811 1.00 92.25 92 GLY A CA 1
ATOM 686 C C . GLY A 1 92 ? 15.957 1.224 -28.423 1.00 92.25 92 GLY A C 1
ATOM 687 O O . GLY A 1 92 ? 14.836 0.749 -28.229 1.00 92.25 92 GLY A O 1
ATOM 688 N N . TYR A 1 93 ? 16.641 1.860 -27.465 1.00 92.75 93 TYR A N 1
ATOM 689 C CA . TYR A 1 93 ? 16.197 1.916 -26.065 1.00 92.75 93 TYR A CA 1
ATOM 690 C C . TYR A 1 93 ? 14.747 2.394 -25.912 1.00 92.75 93 TYR A C 1
ATOM 692 O O . TYR A 1 93 ? 13.984 1.816 -25.143 1.00 92.75 93 TYR A O 1
ATOM 700 N N . TRP A 1 94 ? 14.336 3.390 -26.705 1.00 94.56 94 TRP A N 1
ATOM 701 C CA . TRP A 1 94 ? 12.979 3.942 -26.693 1.00 94.56 94 TRP A CA 1
ATOM 702 C C . TRP A 1 94 ? 11.889 2.876 -26.898 1.00 94.56 94 TRP A C 1
ATOM 704 O O . TRP A 1 94 ? 10.868 2.905 -26.213 1.00 94.56 94 TRP A O 1
ATOM 714 N N . ALA A 1 95 ? 12.114 1.904 -27.784 1.00 95.31 95 ALA A N 1
ATOM 715 C CA . ALA A 1 95 ? 11.137 0.863 -28.088 1.00 95.31 95 ALA A CA 1
ATOM 716 C C . ALA A 1 95 ? 11.015 -0.159 -26.946 1.00 95.31 95 ALA A C 1
ATOM 718 O O . ALA A 1 95 ? 9.911 -0.604 -26.638 1.00 95.31 95 ALA A O 1
ATOM 719 N N . GLY A 1 96 ? 12.123 -0.475 -26.263 1.00 95.81 96 GLY A N 1
ATOM 720 C CA . GLY A 1 96 ? 12.104 -1.316 -25.062 1.00 95.81 96 GLY A CA 1
ATOM 721 C C . GLY A 1 96 ? 11.250 -0.705 -23.947 1.00 95.81 96 GLY A C 1
ATOM 722 O O . GLY A 1 96 ? 10.394 -1.379 -23.376 1.00 95.81 96 GLY A O 1
ATOM 723 N N . PHE A 1 97 ? 11.405 0.599 -23.692 1.00 95.81 97 PHE A N 1
ATOM 724 C CA . PHE A 1 97 ? 10.583 1.313 -22.707 1.00 95.81 97 PHE A CA 1
ATOM 725 C C . PHE A 1 97 ? 9.113 1.442 -23.124 1.00 95.81 97 PHE A C 1
ATOM 727 O O . PHE A 1 97 ? 8.235 1.305 -22.271 1.00 95.81 97 PHE A O 1
ATOM 734 N N . LEU A 1 98 ? 8.820 1.645 -24.414 1.00 96.75 98 LEU A N 1
ATOM 735 C CA . LEU A 1 98 ? 7.436 1.644 -24.905 1.00 96.75 98 LEU A CA 1
ATOM 736 C C . LEU A 1 98 ? 6.749 0.289 -24.711 1.00 96.75 98 LEU A C 1
ATOM 738 O O . LEU A 1 98 ? 5.567 0.258 -24.367 1.00 96.75 98 LEU A O 1
ATOM 742 N N . LEU A 1 99 ? 7.471 -0.823 -24.875 1.00 95.81 99 LEU A N 1
ATOM 743 C CA . LEU A 1 99 ? 6.915 -2.150 -24.613 1.00 95.81 99 LEU A CA 1
ATOM 744 C C . LEU A 1 99 ? 6.574 -2.331 -23.127 1.00 95.81 99 LEU A C 1
ATOM 746 O O . LEU A 1 99 ? 5.469 -2.766 -22.803 1.00 95.81 99 LEU A O 1
ATOM 750 N N . VAL A 1 100 ? 7.481 -1.946 -22.221 1.00 96.69 100 VAL A N 1
ATOM 751 C CA . VAL A 1 100 ? 7.211 -1.971 -20.770 1.00 96.69 100 VAL A CA 1
ATOM 752 C C . VAL A 1 100 ? 5.987 -1.119 -20.435 1.00 96.69 100 VAL A C 1
ATOM 754 O O . VAL A 1 100 ? 5.093 -1.577 -19.722 1.00 96.69 100 VAL A O 1
ATOM 757 N N . PHE A 1 101 ? 5.897 0.086 -21.001 1.00 96.56 101 PHE A N 1
ATOM 758 C CA . PHE A 1 101 ? 4.751 0.974 -20.819 1.00 96.56 101 PHE A CA 1
ATOM 759 C C . PHE A 1 101 ? 3.434 0.344 -21.302 1.00 96.56 101 PHE A C 1
ATOM 761 O O . PHE A 1 101 ? 2.429 0.390 -20.590 1.00 96.56 101 PHE A O 1
ATOM 768 N N . ALA A 1 102 ? 3.436 -0.306 -22.469 1.00 97.19 102 ALA A N 1
ATOM 769 C CA . ALA A 1 102 ? 2.263 -1.001 -22.993 1.00 97.19 102 ALA A CA 1
ATOM 770 C C . ALA A 1 102 ? 1.804 -2.144 -22.067 1.00 97.19 102 ALA A C 1
ATOM 772 O O . ALA A 1 102 ? 0.610 -2.271 -21.785 1.00 97.19 102 ALA A O 1
ATOM 773 N N . VAL A 1 103 ? 2.743 -2.933 -21.530 1.00 96.44 103 VAL A N 1
ATOM 774 C CA . VAL A 1 103 ? 2.448 -3.997 -20.551 1.00 96.44 103 VAL A CA 1
ATOM 775 C C . VAL A 1 103 ? 1.858 -3.418 -19.261 1.00 96.44 103 VAL A C 1
ATOM 777 O O . VAL A 1 103 ? 0.893 -3.968 -18.717 1.00 96.44 103 VAL A O 1
ATOM 780 N N . MET A 1 104 ? 2.379 -2.285 -18.782 1.00 96.06 104 MET A N 1
ATOM 781 C CA . MET A 1 104 ? 1.834 -1.598 -17.607 1.00 96.06 104 MET A CA 1
ATOM 782 C C . MET A 1 104 ? 0.403 -1.104 -17.842 1.00 96.06 104 MET A C 1
ATOM 784 O O . MET A 1 104 ? -0.448 -1.314 -16.979 1.00 96.06 104 MET A O 1
ATOM 788 N N . LEU A 1 105 ? 0.104 -0.512 -19.004 1.00 97.69 105 LEU A N 1
ATOM 789 C CA . LEU A 1 105 ? -1.261 -0.097 -19.345 1.00 97.69 105 LEU A CA 1
ATOM 790 C C . LEU A 1 105 ? -2.221 -1.285 -19.423 1.00 97.69 105 LEU A C 1
ATOM 792 O O . LEU A 1 105 ? -3.314 -1.218 -18.860 1.00 97.69 105 LEU A O 1
ATOM 796 N N . ALA A 1 106 ? -1.815 -2.384 -20.062 1.00 97.88 106 ALA A N 1
ATOM 797 C CA . ALA A 1 106 ? -2.628 -3.598 -20.121 1.00 97.88 106 ALA A CA 1
ATOM 798 C C . ALA A 1 106 ? -2.941 -4.130 -18.712 1.00 97.88 106 ALA A C 1
ATOM 800 O O . ALA A 1 106 ? -4.090 -4.452 -18.398 1.00 97.88 106 ALA A O 1
ATOM 801 N N . THR A 1 107 ? -1.935 -4.141 -17.835 1.00 96.81 107 THR A N 1
ATOM 802 C CA . THR A 1 107 ? -2.087 -4.537 -16.430 1.00 96.81 107 THR A CA 1
ATOM 803 C C . THR A 1 107 ? -3.027 -3.586 -15.683 1.00 96.81 107 THR A C 1
ATOM 805 O O . THR A 1 107 ? -3.952 -4.039 -15.010 1.00 96.81 107 THR A O 1
ATOM 808 N N . ALA A 1 108 ? -2.861 -2.270 -15.841 1.00 96.94 108 ALA A N 1
ATOM 809 C CA . ALA A 1 108 ? -3.715 -1.265 -15.210 1.00 96.94 108 ALA A CA 1
ATOM 810 C C . ALA A 1 108 ? -5.184 -1.403 -15.637 1.00 96.94 108 ALA A C 1
ATOM 812 O O . ALA A 1 108 ? -6.074 -1.403 -14.786 1.00 96.94 108 ALA A O 1
ATOM 813 N N . VAL A 1 109 ? -5.443 -1.593 -16.934 1.00 97.75 109 VAL A N 1
ATOM 814 C CA . VAL A 1 109 ? -6.794 -1.835 -17.462 1.00 97.75 109 VAL A CA 1
ATOM 815 C C . VAL A 1 109 ? -7.381 -3.120 -16.880 1.00 97.75 109 VAL A C 1
ATOM 817 O O . VAL A 1 109 ? -8.528 -3.112 -16.433 1.00 97.75 109 VAL A O 1
ATOM 820 N N . LEU A 1 110 ? -6.605 -4.206 -16.812 1.00 97.94 110 LEU A N 1
ATOM 821 C CA . LEU A 1 110 ? -7.060 -5.465 -16.218 1.00 97.94 110 LEU A CA 1
ATOM 822 C C . LEU A 1 110 ? -7.488 -5.276 -14.755 1.00 97.94 110 LEU A C 1
ATOM 824 O O . LEU A 1 110 ? -8.602 -5.656 -14.387 1.00 97.94 110 LEU A O 1
ATOM 828 N N . PHE A 1 111 ? -6.649 -4.649 -13.927 1.00 97.44 111 PHE A N 1
ATOM 829 C CA . PHE A 1 111 ? -6.975 -4.397 -12.520 1.00 97.44 111 PHE A CA 1
ATOM 830 C C . PHE A 1 111 ? -8.139 -3.417 -12.350 1.00 97.44 111 PHE A C 1
ATOM 832 O O . PHE A 1 111 ? -9.000 -3.651 -11.500 1.00 97.44 111 PHE A O 1
ATOM 839 N N . ALA A 1 112 ? -8.231 -2.373 -13.177 1.00 97.00 112 ALA A N 1
ATOM 840 C CA . ALA A 1 112 ? -9.362 -1.448 -13.168 1.00 97.00 112 ALA A CA 1
ATOM 841 C C . ALA A 1 112 ? -10.679 -2.167 -13.496 1.00 97.00 112 ALA A C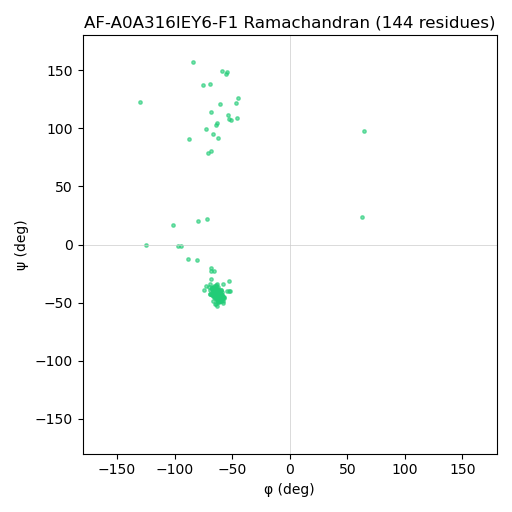 1
ATOM 843 O O . ALA A 1 112 ? -11.680 -1.973 -12.806 1.00 97.00 112 ALA A O 1
ATOM 844 N N . LEU A 1 113 ? -10.678 -3.059 -14.492 1.00 97.12 113 LEU A N 1
ATOM 845 C CA . LEU A 1 113 ? -11.846 -3.865 -14.851 1.00 97.12 113 LEU A CA 1
ATOM 846 C C . LEU A 1 113 ? -12.229 -4.849 -13.741 1.00 97.12 113 LEU A C 1
ATOM 848 O O . LEU A 1 113 ? -13.411 -4.963 -13.407 1.00 97.12 113 LEU A O 1
ATOM 852 N N . LEU A 1 114 ? -11.258 -5.551 -13.150 1.00 96.56 114 LEU A N 1
ATOM 853 C CA . LEU A 1 114 ? -11.504 -6.465 -12.029 1.00 96.56 114 LEU A CA 1
ATOM 854 C C . LEU A 1 114 ? -12.054 -5.713 -10.808 1.00 96.56 114 LEU A C 1
ATOM 856 O O . LEU A 1 114 ? -13.053 -6.144 -10.223 1.00 96.56 114 LEU A O 1
ATOM 860 N N . GLY A 1 115 ? -11.466 -4.561 -10.476 1.00 94.94 115 GLY A N 1
ATOM 861 C CA . GLY A 1 115 ? -11.926 -3.672 -9.410 1.00 94.94 115 GLY A CA 1
ATOM 862 C C . GLY A 1 115 ? -13.343 -3.163 -9.664 1.00 94.94 115 GLY A C 1
ATOM 863 O O . GLY A 1 115 ? -14.217 -3.318 -8.812 1.00 94.94 115 GLY A O 1
ATOM 864 N N . TYR A 1 116 ? -13.617 -2.667 -10.870 1.00 95.38 116 TYR A N 1
ATOM 865 C CA . TYR A 1 116 ? -14.945 -2.208 -11.279 1.00 95.38 116 TYR A CA 1
ATOM 866 C C . TYR A 1 116 ? -15.999 -3.318 -11.183 1.00 95.38 116 TYR A C 1
ATOM 868 O O . TYR A 1 116 ? -17.082 -3.104 -10.634 1.00 95.38 116 TYR A O 1
ATOM 876 N N . ARG A 1 117 ? -15.686 -4.536 -11.647 1.00 94.44 117 ARG A N 1
ATOM 877 C CA . ARG A 1 117 ? -16.588 -5.696 -11.524 1.00 94.44 117 ARG A CA 1
ATOM 878 C C . ARG A 1 117 ? -16.842 -6.069 -10.0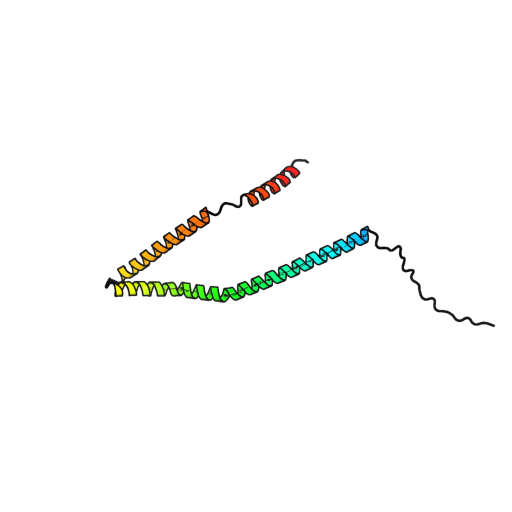68 1.00 94.44 117 ARG A C 1
ATOM 880 O O . ARG A 1 117 ? -17.970 -6.429 -9.731 1.00 94.44 117 ARG A O 1
ATOM 887 N N . LYS A 1 118 ? -15.819 -5.998 -9.210 1.00 92.94 118 LYS A N 1
ATOM 888 C CA . LYS A 1 118 ? -15.958 -6.295 -7.781 1.00 92.94 118 LYS A CA 1
ATOM 889 C C . LYS A 1 118 ? -16.838 -5.256 -7.095 1.00 92.94 118 LYS A C 1
ATOM 891 O O . LYS A 1 118 ? -17.786 -5.650 -6.424 1.00 92.94 118 LYS A O 1
ATOM 896 N N . VAL A 1 119 ? -16.582 -3.968 -7.324 1.00 92.19 119 VAL A N 1
ATOM 897 C CA . VAL A 1 119 ? -17.358 -2.863 -6.741 1.00 92.19 119 VAL A CA 1
ATOM 898 C C . VAL A 1 119 ? -18.806 -2.895 -7.219 1.00 92.19 119 VAL A C 1
ATOM 900 O O . VAL A 1 119 ? -19.712 -2.791 -6.404 1.00 92.19 119 VAL A O 1
ATOM 903 N N . ARG A 1 120 ? -19.062 -3.158 -8.505 1.00 86.75 120 ARG A N 1
ATOM 904 C CA . ARG A 1 120 ? -20.438 -3.287 -9.021 1.00 86.75 120 ARG A CA 1
ATOM 905 C C . ARG A 1 120 ? -21.214 -4.478 -8.479 1.00 86.75 120 ARG A C 1
ATOM 907 O O . ARG A 1 120 ? -22.439 -4.469 -8.528 1.00 86.75 120 ARG A O 1
ATOM 914 N N . ARG A 1 121 ? -20.524 -5.513 -7.998 1.00 83.25 121 ARG A N 1
ATOM 915 C CA . ARG A 1 121 ? -21.163 -6.644 -7.314 1.00 83.25 121 ARG A CA 1
ATOM 916 C C . ARG A 1 121 ? -21.486 -6.344 -5.852 1.00 83.25 121 ARG A C 1
ATOM 918 O O . ARG A 1 121 ? -22.246 -7.105 -5.258 1.00 83.25 121 ARG A O 1
ATOM 925 N N . LEU A 1 122 ? -20.941 -5.273 -5.272 1.00 82.62 122 LEU A N 1
ATOM 926 C CA . LEU A 1 122 ? -21.323 -4.830 -3.936 1.00 82.62 122 LEU A CA 1
ATOM 927 C C . LEU A 1 122 ? -22.721 -4.210 -4.030 1.00 82.62 122 LEU A C 1
ATOM 929 O O . LEU A 1 122 ? -22.889 -3.075 -4.469 1.00 82.62 122 LEU A O 1
ATOM 933 N N . ARG A 1 123 ? -23.746 -4.984 -3.660 1.00 76.50 123 ARG A N 1
ATOM 934 C CA . ARG A 1 123 ? -25.090 -4.441 -3.441 1.00 76.50 123 ARG A CA 1
ATOM 935 C C . ARG A 1 123 ? -25.041 -3.577 -2.175 1.00 76.50 123 ARG A C 1
ATOM 937 O O . ARG A 1 123 ? -24.399 -4.000 -1.208 1.00 76.50 123 ARG A O 1
ATOM 944 N N . PRO A 1 124 ? -25.682 -2.395 -2.150 1.00 70.50 124 PRO A N 1
ATOM 945 C CA . PRO A 1 124 ? -25.809 -1.633 -0.914 1.00 70.50 124 PRO A CA 1
ATOM 946 C C . PRO A 1 124 ? -26.459 -2.518 0.163 1.00 70.50 124 PRO A C 1
ATOM 948 O O . PRO A 1 124 ? -27.277 -3.377 -0.181 1.00 70.50 124 PRO A O 1
ATOM 951 N N . PRO A 1 125 ? -26.098 -2.366 1.451 1.00 76.44 125 PRO A N 1
ATOM 952 C CA . PRO A 1 125 ? -26.663 -3.173 2.527 1.00 76.44 125 PRO A CA 1
ATOM 953 C C . PRO A 1 125 ? -28.128 -2.775 2.769 1.00 76.44 125 PRO A C 1
ATOM 955 O O . PRO A 1 125 ? -28.449 -2.040 3.700 1.00 76.44 125 PRO A O 1
ATOM 958 N N . GLU A 1 126 ? -29.025 -3.264 1.906 1.00 80.44 126 GLU A N 1
ATOM 959 C CA . GLU A 1 126 ? -30.461 -2.950 1.881 1.00 80.44 126 GLU A CA 1
ATOM 960 C C . GLU A 1 126 ? -31.110 -3.185 3.250 1.00 80.44 126 GLU A C 1
ATOM 962 O O . GLU A 1 126 ? -31.880 -2.352 3.717 1.00 80.44 126 GLU A O 1
ATOM 967 N N . LYS A 1 127 ? -30.726 -4.267 3.942 1.00 79.50 127 LYS A N 1
ATOM 968 C CA . LYS A 1 127 ? -31.236 -4.606 5.280 1.00 79.50 127 LYS A CA 1
ATOM 969 C C . LYS A 1 127 ? -30.817 -3.599 6.353 1.00 79.50 127 LYS A C 1
ATOM 971 O O . LYS A 1 127 ? -31.635 -3.229 7.185 1.00 79.50 127 LYS A O 1
ATOM 976 N N . SER A 1 128 ? -29.566 -3.139 6.333 1.00 80.69 128 SER A N 1
ATOM 977 C CA . SER A 1 128 ? -29.066 -2.149 7.297 1.00 80.69 128 SER A CA 1
ATOM 978 C C . SER A 1 128 ? -29.684 -0.774 7.054 1.00 80.69 128 SE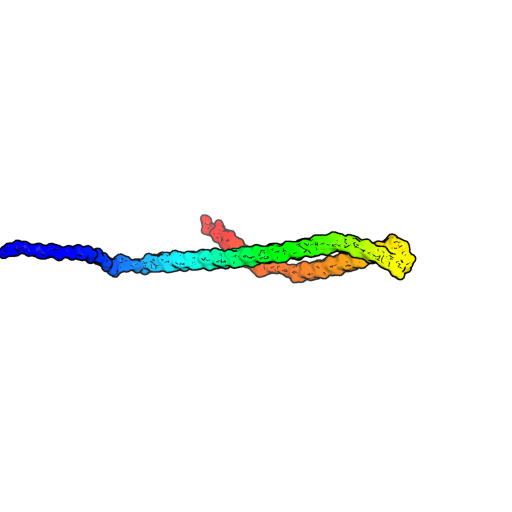R A C 1
ATOM 980 O O . SER A 1 128 ? -30.003 -0.065 8.003 1.00 80.69 128 SER A O 1
ATOM 982 N N . ILE A 1 129 ? -29.901 -0.419 5.785 1.00 83.19 129 ILE A N 1
ATOM 983 C CA . ILE A 1 129 ? -30.580 0.823 5.405 1.00 83.19 129 ILE A CA 1
ATOM 984 C C . ILE A 1 129 ? -32.059 0.768 5.810 1.00 83.19 129 ILE A C 1
ATOM 986 O O . ILE A 1 129 ? -32.566 1.748 6.344 1.00 83.19 129 ILE A O 1
ATOM 990 N N . ALA A 1 130 ? -32.743 -0.361 5.593 1.00 84.75 130 ALA A N 1
ATOM 991 C CA . ALA A 1 130 ? -34.128 -0.553 6.020 1.00 84.75 130 ALA A CA 1
ATOM 992 C C . ALA A 1 130 ? -34.266 -0.471 7.549 1.00 84.75 130 ALA A C 1
ATOM 994 O O . ALA A 1 130 ? -35.051 0.330 8.038 1.00 84.75 130 ALA A O 1
ATOM 995 N N . ALA A 1 131 ? -33.425 -1.187 8.303 1.00 86.25 131 ALA A N 1
ATOM 996 C CA . ALA A 1 131 ? -33.442 -1.145 9.767 1.00 86.25 131 ALA A CA 1
ATOM 997 C C . ALA A 1 131 ? -33.176 0.267 10.329 1.00 86.25 131 ALA A C 1
ATOM 999 O O . ALA A 1 131 ? -33.824 0.699 11.284 1.00 86.25 131 ALA A O 1
ATOM 1000 N N . ALA A 1 132 ? -32.252 1.017 9.719 1.00 87.19 132 ALA A N 1
ATOM 1001 C CA . ALA A 1 132 ? -32.005 2.408 10.090 1.00 87.19 132 ALA A CA 1
ATOM 1002 C C . ALA A 1 132 ? -33.216 3.307 9.784 1.00 87.19 132 ALA A C 1
ATOM 1004 O O . ALA A 1 132 ? -33.582 4.139 10.613 1.00 87.19 132 ALA A O 1
ATOM 1005 N N . LYS A 1 133 ? -33.867 3.123 8.627 1.00 86.94 133 LYS A N 1
ATOM 1006 C CA . LYS A 1 133 ? -35.085 3.860 8.259 1.00 86.94 133 LYS A CA 1
ATOM 1007 C C . LYS 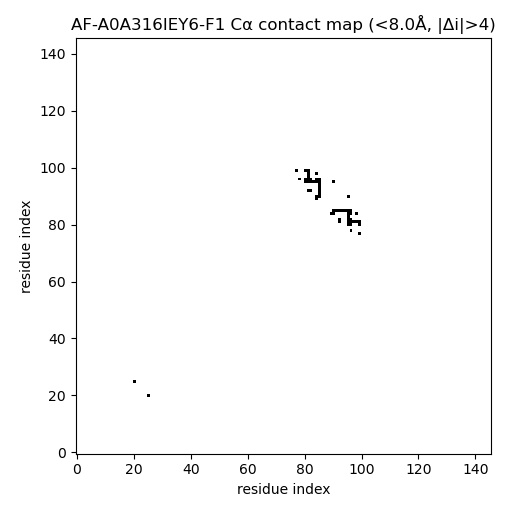A 1 133 ? -36.246 3.564 9.202 1.00 86.94 133 LYS A C 1
ATOM 1009 O O . LYS A 1 133 ? -36.902 4.509 9.621 1.00 86.94 133 LYS A O 1
ATOM 1014 N N . ASP A 1 134 ? -36.452 2.305 9.577 1.00 88.56 134 ASP A N 1
ATOM 1015 C CA . ASP A 1 134 ? -37.499 1.912 10.527 1.00 88.56 134 ASP A CA 1
ATOM 1016 C C . ASP A 1 134 ? -37.253 2.522 11.910 1.00 88.56 134 ASP A C 1
ATOM 1018 O O . ASP A 1 134 ? -38.176 3.027 12.545 1.00 88.56 134 ASP A O 1
ATOM 1022 N N . THR A 1 135 ? -35.992 2.560 12.351 1.00 87.25 135 THR A N 1
ATOM 1023 C CA . THR A 1 135 ? -35.616 3.198 13.622 1.00 87.25 135 THR A CA 1
ATOM 1024 C C . THR A 1 135 ? -35.913 4.699 13.597 1.00 87.25 135 THR A C 1
ATOM 1026 O O . THR A 1 135 ? -36.489 5.236 14.541 1.00 87.25 135 THR A O 1
ATOM 1029 N N . VAL A 1 136 ? -35.563 5.388 12.507 1.00 88.12 136 VAL A N 1
ATOM 1030 C CA . VAL A 1 136 ? -35.854 6.821 12.342 1.00 88.12 136 VAL A CA 1
ATOM 1031 C C . VAL A 1 136 ? -37.361 7.069 12.257 1.00 88.12 136 VAL A C 1
ATOM 1033 O O . VAL A 1 136 ? -37.861 7.966 12.929 1.00 88.12 136 VAL A O 1
ATOM 1036 N N . ALA A 1 137 ? -38.096 6.251 11.501 1.00 86.62 137 ALA A N 1
ATOM 1037 C CA . ALA A 1 137 ? -39.547 6.355 11.383 1.00 86.62 137 ALA A CA 1
ATOM 1038 C C . ALA A 1 137 ? -40.243 6.176 12.742 1.00 86.62 137 ALA A C 1
ATOM 1040 O O . ALA A 1 137 ? -41.127 6.962 13.079 1.00 86.62 137 ALA A O 1
ATOM 1041 N N . ALA A 1 138 ? -39.801 5.214 13.556 1.00 85.44 138 ALA A N 1
ATOM 1042 C CA . ALA A 1 138 ? -40.326 4.997 14.903 1.00 85.44 138 ALA A CA 1
ATOM 1043 C C . ALA A 1 138 ? -40.062 6.187 15.847 1.00 85.44 138 ALA A C 1
ATOM 1045 O O . ALA A 1 138 ? -40.910 6.522 16.674 1.00 85.44 138 ALA A O 1
ATOM 1046 N N . LEU A 1 139 ? -38.912 6.856 15.714 1.00 82.88 139 LEU A N 1
ATOM 1047 C CA . LEU A 1 139 ? -38.568 8.039 16.511 1.00 82.88 139 LEU A CA 1
ATOM 1048 C C . LEU A 1 139 ? -39.340 9.290 16.069 1.00 82.88 139 LEU A C 1
ATOM 1050 O O . LEU A 1 139 ? -39.778 10.063 16.917 1.00 82.88 139 LEU A O 1
ATOM 1054 N N . THR A 1 140 ? -39.538 9.484 14.762 1.00 84.06 140 THR A N 1
ATOM 1055 C CA . THR A 1 140 ? -40.328 10.603 14.228 1.00 84.06 140 THR A CA 1
ATOM 1056 C C . THR A 1 140 ? -41.812 10.448 14.548 1.00 84.06 140 THR A C 1
ATOM 1058 O O . THR A 1 140 ? -42.443 11.432 14.922 1.00 84.06 140 THR A O 1
ATOM 1061 N N . HIS A 1 141 ? -42.358 9.230 14.474 1.00 74.12 141 HIS A N 1
ATOM 1062 C CA . HIS A 1 141 ? -43.761 8.987 14.810 1.00 74.12 141 HIS A CA 1
ATOM 1063 C C . HIS A 1 141 ? -44.050 9.268 16.290 1.00 74.12 141 HIS A C 1
ATOM 1065 O O . HIS A 1 141 ? -45.083 9.828 16.597 1.00 74.12 141 HIS A O 1
ATOM 1071 N N . ARG A 1 142 ? -43.111 8.992 17.205 1.00 69.19 142 ARG A N 1
ATOM 1072 C CA . ARG A 1 142 ? -43.246 9.305 18.641 1.00 69.19 142 ARG A CA 1
ATOM 1073 C C . ARG A 1 142 ? -43.237 10.813 18.954 1.00 69.19 142 ARG A C 1
ATOM 1075 O O . ARG A 1 142 ? -43.677 11.213 20.027 1.00 69.19 142 ARG A O 1
ATOM 1082 N N . GLY A 1 143 ? -42.670 11.638 18.071 1.00 61.62 143 GLY A N 1
ATOM 1083 C CA . GLY A 1 143 ? -42.511 13.082 18.279 1.00 61.62 143 GLY A CA 1
ATOM 1084 C C . GLY A 1 143 ? -43.693 13.936 17.811 1.00 61.62 143 GLY A C 1
ATOM 1085 O O . GLY A 1 143 ? -43.726 15.117 18.140 1.00 61.62 143 GLY A O 1
ATOM 1086 N N . GLY A 1 144 ? -44.633 13.362 17.050 1.00 56.47 144 GLY A N 1
ATOM 1087 C CA . GLY A 1 144 ? -45.818 14.056 16.527 1.00 56.47 144 GLY A CA 1
ATOM 1088 C C . GLY A 1 144 ? -47.079 13.915 17.386 1.00 56.47 144 GLY A C 1
ATOM 1089 O O . GLY A 1 144 ? -48.106 14.483 17.029 1.00 56.47 144 GLY A O 1
ATOM 1090 N N . ASP A 1 145 ? -46.999 13.173 18.494 1.00 58.28 145 ASP A N 1
ATOM 1091 C CA . ASP A 1 145 ? -48.151 12.743 19.300 1.00 58.28 145 ASP A CA 1
ATOM 1092 C C . ASP A 1 145 ? -48.355 13.590 20.584 1.00 58.28 145 ASP A C 1
ATOM 1094 O O . ASP A 1 145 ? -49.056 13.152 21.498 1.00 58.28 145 ASP A O 1
ATOM 1098 N N . ASN A 1 146 ? -47.736 14.777 20.674 1.00 49.66 146 ASN A N 1
ATOM 1099 C CA . ASN A 1 146 ? -47.881 15.753 21.774 1.00 49.66 146 ASN A CA 1
ATOM 1100 C C . ASN A 1 146 ? -48.500 17.061 21.270 1.00 49.66 146 ASN A C 1
ATOM 1102 O O . ASN A 1 146 ? -49.127 17.759 22.097 1.00 49.66 146 ASN A O 1
#

pLDDT: mean 85.82, std 14.43, range [45.5, 98.19]